Protein AF-A0A4Q5QWK1-F1 (afdb_monomer_lite)

Sequence (169 aa):
MMRASALYISIIVSILIVLICGSLLMVGYTYKMFERKHNRLTILRENVLSGTSIVLQKEFETDTAMRISLLDNAKDSALLEKKSWGIYEIGAVKCWINSDTASNVFMIGSALEDSLKVLYLTDEDRPMSITGESLIKGTAYLPKSGIKAGYVESYGYKDKTLVYMADLL

pLDDT: mean 82.22, std 12.66, range [47.28, 97.5]

Structure (mmCIF, N/CA/C/O backbone):
data_AF-A0A4Q5QWK1-F1
#
_entry.id   AF-A0A4Q5QWK1-F1
#
loop_
_atom_site.group_PDB
_atom_site.id
_atom_site.type_symbol
_atom_site.label_atom_id
_atom_site.label_alt_id
_atom_site.label_comp_id
_atom_site.label_asym_id
_atom_site.label_entity_id
_atom_site.label_seq_id
_atom_site.pdbx_PDB_ins_code
_atom_site.Cartn_x
_atom_site.Cartn_y
_atom_site.Cartn_z
_atom_site.occupancy
_atom_site.B_iso_or_equiv
_atom_site.auth_seq_id
_atom_site.auth_comp_id
_atom_site.auth_asym_id
_atom_site.auth_atom_id
_atom_site.pdbx_PDB_model_num
ATOM 1 N N . MET A 1 1 ? 51.025 1.344 -59.444 1.00 47.28 1 MET A N 1
ATOM 2 C CA . MET A 1 1 ? 50.571 0.103 -58.774 1.00 47.28 1 MET A CA 1
ATOM 3 C C . MET A 1 1 ? 50.193 0.436 -57.334 1.00 47.28 1 MET A C 1
ATOM 5 O O . MET A 1 1 ? 51.010 0.280 -56.434 1.00 47.28 1 MET A O 1
ATOM 9 N N . MET A 1 2 ? 48.990 0.974 -57.110 1.00 52.25 2 MET A N 1
ATOM 10 C CA . MET A 1 2 ? 48.469 1.118 -55.748 1.00 52.25 2 MET A CA 1
ATOM 11 C C . MET A 1 2 ? 48.014 -0.261 -55.278 1.00 52.25 2 MET A C 1
ATOM 13 O O . MET A 1 2 ? 47.260 -0.945 -55.966 1.00 52.25 2 MET A O 1
ATOM 17 N N . ARG A 1 3 ? 48.590 -0.706 -54.164 1.00 51.34 3 ARG A N 1
ATOM 18 C CA . ARG A 1 3 ? 48.454 -2.064 -53.643 1.00 51.34 3 ARG A CA 1
ATOM 19 C C . ARG A 1 3 ? 46.989 -2.322 -53.280 1.00 51.34 3 ARG A C 1
ATOM 21 O O . ARG A 1 3 ? 46.416 -1.594 -52.472 1.00 51.34 3 ARG A O 1
ATOM 28 N N . ALA A 1 4 ? 46.415 -3.391 -53.835 1.00 64.31 4 ALA A N 1
ATOM 29 C CA . ALA A 1 4 ? 45.056 -3.880 -53.565 1.00 64.31 4 ALA A CA 1
ATOM 30 C C . ALA A 1 4 ? 44.758 -4.138 -52.067 1.00 64.31 4 ALA A C 1
ATOM 32 O O . ALA A 1 4 ? 43.614 -4.367 -51.689 1.00 64.31 4 ALA A O 1
ATOM 33 N N . SER A 1 5 ? 45.768 -4.046 -51.197 1.00 66.69 5 SER A N 1
ATOM 34 C CA . SER A 1 5 ? 45.673 -4.141 -49.740 1.00 66.69 5 SER A CA 1
ATOM 35 C C . SER A 1 5 ? 44.887 -3.001 -49.075 1.00 66.69 5 SER A C 1
ATOM 37 O O . SER A 1 5 ? 44.315 -3.215 -48.010 1.00 66.69 5 SER A O 1
ATOM 39 N N . ALA A 1 6 ? 44.820 -1.806 -49.676 1.00 81.31 6 ALA A N 1
ATOM 40 C CA . ALA A 1 6 ? 44.095 -0.670 -49.088 1.00 81.31 6 ALA A CA 1
ATOM 41 C C . ALA A 1 6 ? 42.569 -0.892 -49.035 1.00 81.31 6 ALA A C 1
ATOM 43 O O . ALA A 1 6 ? 41.915 -0.460 -48.086 1.00 81.31 6 ALA A O 1
ATOM 44 N N . LEU A 1 7 ? 42.014 -1.619 -50.014 1.00 83.19 7 LEU A N 1
ATOM 45 C CA . LEU A 1 7 ? 40.586 -1.942 -50.072 1.00 83.19 7 LEU A CA 1
ATOM 46 C C . LEU A 1 7 ? 40.171 -2.850 -48.905 1.00 83.19 7 LEU A C 1
ATOM 48 O O . LEU A 1 7 ? 39.191 -2.568 -48.220 1.00 83.19 7 LEU A O 1
ATOM 52 N N . TYR A 1 8 ? 40.951 -3.900 -48.634 1.00 86.75 8 TYR A N 1
ATOM 53 C CA . TYR A 1 8 ? 40.671 -4.840 -47.545 1.00 86.75 8 TYR A CA 1
ATOM 54 C C . TYR A 1 8 ? 40.696 -4.161 -46.170 1.00 86.75 8 TYR A C 1
ATOM 56 O O . TYR A 1 8 ? 39.799 -4.384 -45.360 1.00 86.75 8 TYR A O 1
ATOM 64 N N . ILE A 1 9 ? 41.677 -3.286 -45.921 1.00 88.50 9 ILE A N 1
ATOM 65 C CA . ILE A 1 9 ? 41.773 -2.540 -44.656 1.00 88.50 9 ILE A CA 1
ATOM 66 C C . ILE A 1 9 ? 40.571 -1.601 -44.491 1.00 88.50 9 ILE A C 1
ATOM 68 O O . ILE A 1 9 ? 39.976 -1.556 -43.417 1.00 88.50 9 ILE A O 1
ATOM 72 N N . SER A 1 10 ? 40.166 -0.895 -45.552 1.00 90.75 10 SER A N 1
ATOM 73 C CA . SER A 1 10 ? 39.003 -0.001 -45.508 1.00 90.75 10 SER A CA 1
ATOM 74 C C . SER A 1 10 ? 37.701 -0.751 -45.211 1.00 90.75 10 SER A C 1
ATOM 76 O O . SER A 1 10 ? 36.908 -0.280 -44.397 1.00 90.75 10 SER A O 1
ATOM 78 N N . ILE A 1 11 ? 37.511 -1.941 -45.789 1.00 91.56 11 ILE 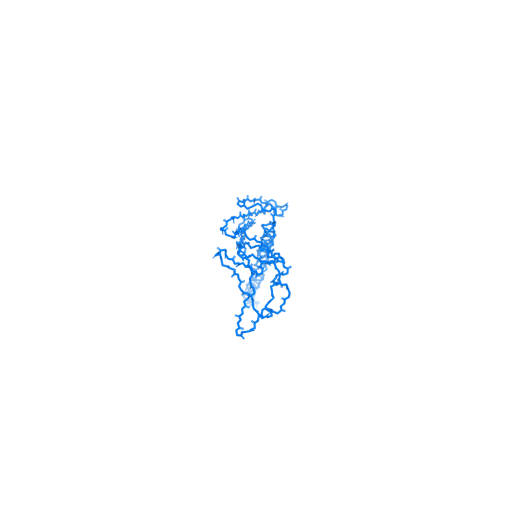A N 1
ATOM 79 C CA . ILE A 1 11 ? 36.341 -2.786 -45.513 1.00 91.56 11 ILE A CA 1
ATOM 80 C C . ILE A 1 11 ? 36.320 -3.210 -44.041 1.00 91.56 11 ILE A C 1
ATOM 82 O O . ILE A 1 11 ? 35.302 -3.031 -43.374 1.00 91.56 11 ILE A O 1
ATOM 86 N N . ILE A 1 12 ? 37.440 -3.698 -43.500 1.00 93.94 12 ILE A N 1
ATOM 87 C CA . ILE A 1 12 ? 37.530 -4.112 -42.090 1.00 93.94 12 ILE A CA 1
ATOM 88 C C . ILE A 1 12 ? 37.226 -2.937 -41.154 1.00 93.94 12 ILE A C 1
ATOM 90 O O . ILE A 1 12 ? 36.423 -3.074 -40.231 1.00 93.94 12 ILE A O 1
ATOM 94 N N . VAL A 1 13 ? 37.815 -1.767 -41.416 1.00 93.56 13 VAL A N 1
ATOM 95 C CA . VAL A 1 13 ? 37.566 -0.558 -40.620 1.00 93.56 13 VAL A CA 1
ATOM 96 C C . VAL A 1 13 ? 36.099 -0.133 -40.717 1.00 93.56 13 VAL A C 1
ATOM 98 O O . VAL A 1 13 ? 35.501 0.199 -39.698 1.00 93.56 13 VAL A O 1
ATOM 101 N N . SER A 1 14 ? 35.477 -0.204 -41.898 1.00 94.88 14 SER A N 1
ATOM 102 C CA . SER A 1 14 ? 34.059 0.141 -42.063 1.00 94.88 14 SER A CA 1
ATOM 103 C C . SER A 1 14 ? 33.128 -0.777 -41.261 1.00 94.88 14 SER A C 1
ATOM 105 O O . SER A 1 14 ? 32.204 -0.292 -40.612 1.00 94.88 14 SER A O 1
ATOM 107 N N . ILE A 1 15 ? 33.412 -2.083 -41.218 1.00 96.06 15 ILE A N 1
ATOM 108 C CA . ILE A 1 15 ? 32.649 -3.055 -40.421 1.00 96.06 15 ILE A CA 1
ATOM 109 C C . ILE A 1 15 ? 32.796 -2.747 -38.930 1.00 96.06 15 ILE A C 1
ATOM 111 O O . ILE A 1 15 ? 31.814 -2.769 -38.190 1.00 96.06 15 ILE A O 1
ATOM 115 N N . LEU A 1 16 ? 34.009 -2.409 -38.491 1.00 97.12 16 LEU A N 1
ATOM 116 C CA . LEU A 1 16 ? 34.290 -2.049 -37.105 1.00 97.12 16 LEU A CA 1
ATOM 117 C C . LEU A 1 16 ? 33.510 -0.787 -36.698 1.00 97.12 16 LEU A C 1
ATOM 119 O O . LEU A 1 16 ? 32.854 -0.778 -35.657 1.00 97.12 16 LEU A O 1
ATOM 123 N N . ILE A 1 17 ? 33.494 0.241 -37.553 1.00 96.44 17 ILE A N 1
ATOM 124 C CA . ILE A 1 17 ? 32.703 1.462 -37.337 1.00 96.44 17 ILE A CA 1
ATOM 125 C C . ILE A 1 17 ? 31.209 1.128 -37.241 1.00 96.44 17 ILE A C 1
ATOM 127 O O . ILE A 1 17 ? 30.549 1.587 -36.312 1.00 96.44 17 ILE A O 1
ATOM 131 N N . VAL A 1 18 ? 30.672 0.296 -38.140 1.00 97.50 18 VAL A N 1
ATOM 132 C CA . VAL A 1 18 ? 29.257 -0.118 -38.101 1.00 97.50 18 VAL A CA 1
ATOM 133 C C . VAL A 1 18 ? 28.925 -0.862 -36.808 1.00 97.50 18 VAL A C 1
ATOM 135 O O . VAL A 1 18 ? 27.882 -0.597 -36.215 1.00 97.50 18 VAL A O 1
ATOM 138 N N . LEU A 1 19 ? 29.805 -1.744 -36.330 1.00 97.25 19 LEU A N 1
ATOM 139 C CA . LEU A 1 19 ? 29.607 -2.459 -35.066 1.00 97.25 19 LEU A CA 1
ATOM 140 C C . LEU A 1 19 ? 29.588 -1.509 -33.864 1.00 97.25 19 LEU A C 1
ATOM 142 O O . LEU A 1 19 ? 28.725 -1.638 -32.995 1.00 97.25 19 LEU A O 1
ATOM 146 N N . ILE A 1 20 ? 30.499 -0.533 -33.822 1.00 97.25 20 ILE A N 1
ATOM 147 C CA . ILE A 1 20 ? 30.545 0.466 -32.745 1.00 97.25 20 ILE A CA 1
ATOM 148 C C . ILE A 1 20 ? 29.318 1.383 -32.801 1.00 97.25 20 ILE A C 1
ATOM 150 O O . ILE A 1 20 ? 28.666 1.612 -31.785 1.00 97.25 20 ILE A O 1
ATOM 154 N N . CYS A 1 21 ? 28.961 1.896 -33.977 1.00 97.12 21 CYS A N 1
ATOM 155 C CA . CYS A 1 21 ? 27.780 2.742 -34.127 1.00 97.12 21 CYS A CA 1
ATOM 156 C C . CYS A 1 21 ? 26.492 1.970 -33.809 1.00 97.12 21 CYS A C 1
ATOM 158 O O . CYS A 1 21 ? 25.609 2.500 -33.137 1.00 97.12 21 CYS A O 1
ATOM 160 N N . GLY A 1 22 ? 26.393 0.712 -34.242 1.00 97.50 22 GLY A N 1
ATOM 161 C CA . GLY A 1 22 ? 25.259 -0.162 -33.957 1.00 97.50 22 GLY A CA 1
ATOM 162 C C . GLY A 1 22 ? 25.094 -0.433 -32.463 1.00 97.50 22 GLY A C 1
ATOM 163 O O . GLY A 1 22 ? 23.981 -0.331 -31.947 1.00 97.50 22 GLY A O 1
ATOM 164 N N . SER A 1 23 ? 26.189 -0.701 -31.743 1.00 96.94 23 SER A N 1
ATOM 165 C CA . SER A 1 23 ? 26.137 -0.922 -30.293 1.00 96.94 23 SER A CA 1
ATOM 166 C C . SER A 1 23 ? 25.716 0.341 -29.536 1.00 96.94 23 SER A C 1
ATOM 168 O O . SER A 1 23 ? 24.844 0.268 -28.671 1.00 96.94 23 SER A O 1
ATOM 170 N N . LEU A 1 24 ? 26.234 1.513 -29.918 1.00 97.00 24 LEU A N 1
ATOM 171 C CA . LEU A 1 24 ? 25.833 2.807 -29.352 1.00 97.00 24 LEU A CA 1
ATOM 172 C C . LEU A 1 24 ? 24.339 3.093 -29.556 1.00 97.00 24 LEU A C 1
ATOM 174 O O . LEU A 1 24 ? 23.643 3.481 -28.614 1.00 97.00 24 LEU A O 1
ATOM 178 N N . LEU A 1 25 ? 23.825 2.866 -30.769 1.00 97.38 25 LEU A N 1
ATOM 179 C CA . LEU A 1 25 ? 22.399 3.029 -31.066 1.00 97.38 25 LEU A CA 1
ATOM 180 C C . LEU A 1 25 ? 21.538 2.060 -30.251 1.00 97.38 25 LEU A C 1
ATOM 182 O O . LEU A 1 25 ? 20.505 2.464 -29.711 1.00 97.38 25 LEU A O 1
ATOM 186 N N . MET A 1 26 ? 21.974 0.804 -30.125 1.00 97.06 26 MET A N 1
ATOM 187 C CA . MET A 1 26 ? 21.266 -0.211 -29.349 1.00 97.06 26 MET A CA 1
ATOM 188 C C . MET A 1 26 ? 21.173 0.182 -27.872 1.00 97.06 26 MET A C 1
ATOM 190 O O . MET A 1 26 ? 20.075 0.150 -27.318 1.00 97.06 26 MET A O 1
ATOM 194 N N . VAL A 1 27 ? 22.273 0.638 -27.263 1.00 97.38 27 VAL A N 1
ATOM 195 C CA . VAL A 1 27 ? 22.291 1.117 -25.869 1.00 97.38 27 VAL A CA 1
ATOM 196 C C . VAL A 1 27 ? 21.330 2.291 -25.677 1.00 97.38 27 VAL A C 1
ATOM 198 O O . VAL A 1 27 ? 20.528 2.294 -24.739 1.00 97.38 27 VAL A O 1
ATOM 201 N N . GLY A 1 28 ? 21.348 3.270 -26.587 1.00 96.00 28 GLY A N 1
ATOM 202 C CA . GLY A 1 28 ? 20.438 4.415 -26.527 1.00 96.00 28 GLY A CA 1
ATOM 203 C C . GLY A 1 28 ? 18.964 4.010 -26.631 1.00 96.00 28 GLY A C 1
ATOM 204 O O . GLY A 1 28 ? 18.113 4.544 -25.914 1.00 96.00 28 GLY A O 1
ATOM 205 N N . TYR A 1 29 ? 18.649 3.037 -27.487 1.00 96.50 29 TYR A N 1
ATOM 206 C CA . TYR A 1 29 ? 17.297 2.500 -27.622 1.00 96.50 29 TYR A CA 1
ATOM 207 C C . TYR A 1 29 ? 16.846 1.749 -26.364 1.00 96.50 29 TYR A C 1
ATOM 209 O O . TYR A 1 29 ? 15.753 2.013 -25.851 1.00 96.50 29 TYR A O 1
ATOM 217 N N . THR A 1 30 ? 17.685 0.858 -25.824 1.00 95.62 30 THR A N 1
ATOM 218 C CA . THR A 1 30 ? 17.356 0.094 -24.613 1.00 95.62 30 THR A CA 1
ATOM 219 C C . THR A 1 30 ? 17.193 1.002 -23.404 1.00 95.62 30 THR A C 1
ATOM 221 O O . THR A 1 30 ? 16.260 0.806 -22.630 1.00 95.62 30 THR A O 1
ATOM 224 N N . TYR A 1 31 ? 18.025 2.040 -23.280 1.00 96.12 31 TYR A N 1
ATOM 225 C CA . TYR A 1 31 ? 17.912 3.020 -22.203 1.00 96.12 31 TYR A CA 1
ATOM 226 C C . TYR A 1 31 ? 16.578 3.769 -22.271 1.00 96.12 31 TYR A C 1
ATOM 228 O O . TYR A 1 31 ? 15.836 3.809 -21.296 1.00 96.12 31 TYR A O 1
ATOM 236 N N . LYS A 1 32 ? 16.193 4.274 -23.452 1.00 94.50 32 LYS A N 1
ATOM 237 C CA . LYS A 1 32 ? 14.892 4.943 -23.634 1.00 94.50 32 LYS A CA 1
ATOM 238 C C . LYS A 1 32 ? 13.708 4.021 -23.349 1.00 94.50 32 LYS A C 1
ATOM 240 O O . LYS A 1 32 ? 12.701 4.469 -22.801 1.00 94.50 32 LYS A O 1
ATOM 245 N N . MET A 1 33 ? 13.792 2.751 -23.744 1.00 92.69 33 MET A N 1
ATOM 246 C CA . MET A 1 33 ? 12.747 1.775 -23.437 1.00 92.69 33 MET A CA 1
ATOM 247 C C . MET A 1 33 ? 12.645 1.542 -21.924 1.00 92.69 33 MET A C 1
ATOM 249 O O . MET A 1 33 ? 11.537 1.547 -21.381 1.00 92.69 33 MET A O 1
ATOM 253 N N . PHE A 1 34 ? 13.788 1.372 -21.257 1.00 93.44 34 PHE A N 1
ATOM 254 C CA . PHE A 1 34 ? 13.866 1.177 -19.815 1.00 93.44 34 PHE A CA 1
ATOM 255 C C . PHE A 1 34 ? 13.284 2.372 -19.058 1.00 93.44 34 PHE A C 1
ATOM 257 O O . PHE A 1 34 ? 12.380 2.178 -18.253 1.00 93.44 34 PHE A O 1
ATOM 264 N N . GLU A 1 35 ? 13.689 3.594 -19.402 1.00 93.94 35 GLU A N 1
ATOM 265 C CA . GLU A 1 35 ? 13.172 4.834 -18.810 1.00 93.94 35 GLU A CA 1
ATOM 266 C C . GLU A 1 35 ? 11.652 4.953 -18.947 1.00 93.94 35 GLU A C 1
ATOM 268 O O . GLU A 1 35 ? 10.944 5.223 -17.979 1.00 93.94 35 GLU A O 1
ATOM 273 N N . ARG A 1 36 ? 11.104 4.665 -20.134 1.00 89.75 36 ARG A N 1
ATOM 274 C CA . ARG A 1 36 ? 9.647 4.676 -20.344 1.00 89.75 36 ARG A CA 1
ATOM 275 C C . ARG A 1 36 ? 8.928 3.664 -19.460 1.00 89.75 36 ARG A C 1
ATOM 277 O O . ARG A 1 36 ? 7.828 3.948 -18.993 1.00 89.75 36 ARG A O 1
ATOM 284 N N . LYS A 1 37 ? 9.501 2.474 -19.275 1.00 90.00 37 LYS A N 1
ATOM 285 C CA . LYS A 1 37 ? 8.923 1.438 -18.411 1.00 90.00 37 LYS A CA 1
ATOM 286 C C . LYS A 1 37 ? 9.039 1.823 -16.938 1.00 90.00 37 LYS A C 1
ATOM 288 O O . LYS A 1 37 ? 8.072 1.659 -16.201 1.00 90.00 37 LYS A O 1
ATOM 293 N N . HIS A 1 38 ? 10.187 2.358 -16.533 1.00 91.81 38 HIS A N 1
ATOM 294 C CA . HIS A 1 38 ? 10.435 2.823 -15.175 1.00 91.81 38 HIS A CA 1
ATOM 295 C C . HIS A 1 38 ? 9.454 3.932 -14.792 1.00 91.81 38 HIS A C 1
ATOM 297 O O . HIS A 1 38 ? 8.757 3.800 -13.793 1.00 91.81 38 HIS A O 1
ATOM 303 N N . ASN A 1 39 ? 9.298 4.947 -15.645 1.00 90.75 39 ASN A N 1
ATOM 304 C CA . ASN A 1 39 ? 8.367 6.045 -15.408 1.00 90.75 39 ASN A CA 1
ATOM 305 C C . ASN A 1 39 ? 6.912 5.556 -15.264 1.00 90.75 39 ASN A C 1
ATOM 307 O O . ASN A 1 39 ? 6.217 5.940 -14.329 1.00 90.75 39 ASN A O 1
ATOM 311 N N . ARG A 1 40 ? 6.458 4.629 -16.125 1.00 89.00 40 ARG A N 1
ATOM 312 C CA . ARG A 1 40 ? 5.116 4.028 -15.985 1.00 89.00 40 ARG A CA 1
ATOM 313 C C . ARG A 1 40 ? 4.937 3.279 -14.667 1.00 89.00 40 ARG A C 1
ATOM 315 O O . ARG A 1 40 ? 3.874 3.366 -14.062 1.00 89.00 40 ARG A O 1
ATOM 322 N N . LEU A 1 41 ? 5.957 2.545 -14.224 1.00 90.25 41 LEU A N 1
ATOM 323 C CA . LEU A 1 41 ? 5.907 1.827 -12.952 1.00 90.25 41 LEU A CA 1
ATOM 324 C C . LEU A 1 41 ? 5.855 2.792 -11.761 1.00 90.25 41 LEU A C 1
ATOM 326 O O . LEU A 1 41 ? 5.144 2.518 -10.797 1.00 90.25 41 LEU A O 1
ATOM 330 N N . THR A 1 42 ? 6.580 3.908 -11.829 1.00 91.12 42 THR A N 1
ATOM 331 C CA . THR A 1 42 ? 6.541 4.964 -10.811 1.00 91.12 42 THR A CA 1
ATOM 332 C C . THR A 1 42 ? 5.145 5.569 -10.705 1.00 91.12 42 THR A C 1
ATOM 334 O O . THR A 1 42 ? 4.570 5.539 -9.621 1.00 91.12 42 THR A O 1
ATOM 337 N N . ILE A 1 43 ? 4.542 5.970 -11.828 1.00 89.44 43 ILE A N 1
ATOM 338 C CA . ILE A 1 43 ? 3.166 6.498 -11.863 1.00 89.44 43 ILE A CA 1
ATOM 339 C C . ILE A 1 43 ? 2.165 5.471 -11.312 1.00 89.44 43 ILE A C 1
ATOM 341 O O . ILE A 1 43 ? 1.300 5.802 -10.506 1.00 89.44 43 ILE A O 1
ATOM 345 N N . LEU A 1 44 ? 2.291 4.193 -11.692 1.00 90.50 44 LEU A N 1
ATOM 346 C CA . LEU A 1 44 ? 1.437 3.127 -11.157 1.00 90.50 44 LEU A CA 1
ATOM 347 C C . LEU A 1 44 ? 1.551 2.992 -9.636 1.00 90.50 44 LEU A C 1
ATOM 349 O O . LEU A 1 44 ? 0.540 2.792 -8.967 1.00 90.50 44 LEU A O 1
ATOM 353 N N . ARG A 1 45 ? 2.765 3.087 -9.085 1.00 91.38 45 ARG A N 1
ATOM 354 C CA . ARG A 1 45 ? 2.987 3.029 -7.635 1.00 91.38 45 ARG A CA 1
ATOM 355 C C . ARG A 1 45 ? 2.391 4.234 -6.927 1.00 91.38 45 ARG A C 1
ATOM 357 O O . ARG A 1 45 ? 1.740 4.047 -5.907 1.00 91.38 45 ARG A O 1
ATOM 364 N N . GLU A 1 46 ? 2.569 5.431 -7.472 1.00 90.44 46 GLU A N 1
ATOM 365 C CA . GLU A 1 46 ? 1.952 6.651 -6.947 1.00 90.44 46 GLU A CA 1
ATOM 366 C C . GLU A 1 46 ? 0.425 6.535 -6.950 1.00 90.44 46 GLU A C 1
ATOM 368 O O . GLU A 1 46 ? -0.201 6.761 -5.920 1.00 90.44 46 GLU A O 1
ATOM 373 N N . ASN A 1 47 ? -0.170 6.039 -8.038 1.00 90.19 47 ASN A N 1
ATOM 374 C CA . ASN A 1 47 ? -1.611 5.792 -8.120 1.00 90.19 47 ASN A CA 1
ATOM 375 C C . ASN A 1 47 ? -2.093 4.774 -7.083 1.00 90.19 47 ASN A C 1
ATOM 377 O O . ASN A 1 47 ? -3.140 4.963 -6.468 1.00 90.19 47 ASN A O 1
ATOM 381 N N . VAL A 1 48 ? -1.347 3.686 -6.874 1.00 92.19 48 VAL A N 1
ATOM 382 C CA . VAL A 1 48 ? -1.673 2.710 -5.826 1.00 92.19 48 VAL A CA 1
ATOM 383 C C . VAL A 1 48 ? -1.590 3.356 -4.445 1.00 92.19 48 VAL A C 1
ATOM 385 O O . VAL A 1 48 ? -2.488 3.140 -3.640 1.00 92.19 48 VAL A O 1
ATOM 388 N 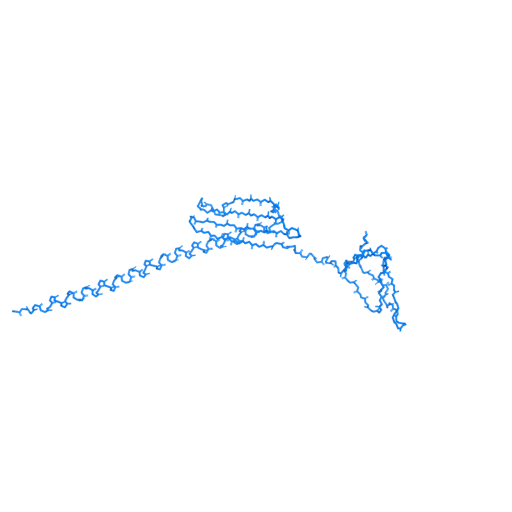N . LEU A 1 49 ? -0.574 4.178 -4.172 1.00 92.38 49 LEU A N 1
ATOM 389 C CA . LEU A 1 49 ? -0.445 4.895 -2.901 1.00 92.38 49 LEU A CA 1
ATOM 390 C C . LEU A 1 49 ? -1.601 5.880 -2.688 1.00 92.38 49 LEU A C 1
ATOM 392 O O . LEU A 1 49 ? -2.243 5.847 -1.641 1.00 92.38 49 LEU A O 1
ATOM 396 N N . SER A 1 50 ? -1.945 6.691 -3.686 1.00 90.75 50 SER A N 1
ATOM 397 C CA . SER A 1 50 ? -3.103 7.587 -3.622 1.00 90.75 50 SER A CA 1
ATOM 398 C C . SER A 1 50 ? -4.407 6.818 -3.410 1.00 90.75 50 SER A C 1
ATOM 400 O O . SER A 1 50 ? -5.204 7.189 -2.552 1.00 90.75 50 SER A O 1
ATOM 402 N N . GLY A 1 51 ? -4.600 5.708 -4.127 1.00 91.06 51 GLY A N 1
ATOM 403 C CA . GLY A 1 51 ? -5.747 4.822 -3.942 1.00 91.06 51 GLY A CA 1
ATOM 404 C C . GLY A 1 51 ? -5.799 4.215 -2.541 1.00 91.06 51 GLY A C 1
ATOM 405 O O . GLY A 1 51 ? -6.871 4.149 -1.948 1.00 91.06 51 GLY A O 1
ATOM 406 N N . THR A 1 52 ? -4.650 3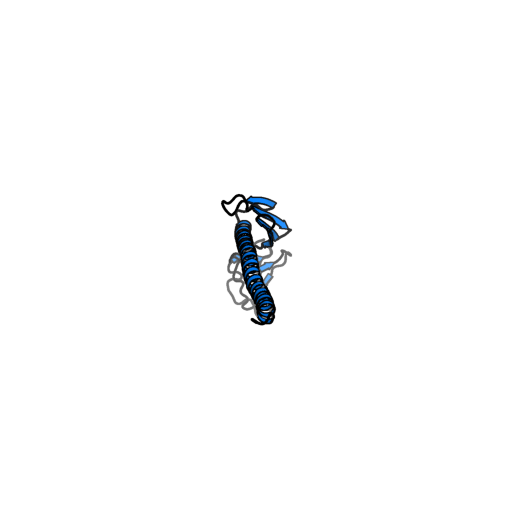.832 -1.972 1.00 91.56 52 THR A N 1
ATOM 407 C CA . THR A 1 52 ? -4.597 3.324 -0.593 1.00 91.56 52 THR A CA 1
ATOM 408 C C . THR A 1 52 ? -5.050 4.396 0.387 1.00 91.56 52 THR A C 1
ATOM 410 O O . THR A 1 52 ? -5.937 4.131 1.188 1.00 91.56 52 THR A O 1
ATOM 413 N N . SER A 1 53 ? -4.559 5.630 0.258 1.00 91.00 53 SER A N 1
ATOM 414 C CA . SER A 1 53 ? -4.973 6.742 1.118 1.00 91.00 53 SER A CA 1
ATOM 415 C C . SER A 1 53 ? -6.476 7.015 1.059 1.00 91.00 53 SER A C 1
ATOM 417 O O . SER A 1 53 ? -7.053 7.348 2.086 1.00 91.00 53 SER A O 1
ATOM 419 N N . ILE A 1 54 ? -7.117 6.846 -0.103 1.00 90.62 54 ILE A N 1
ATOM 420 C CA . ILE A 1 54 ? -8.577 6.981 -0.251 1.00 90.62 54 ILE A CA 1
ATOM 421 C C . ILE A 1 54 ? -9.307 5.849 0.480 1.00 90.62 54 ILE A C 1
ATOM 423 O O . ILE A 1 54 ? -10.245 6.109 1.221 1.00 90.62 54 ILE A O 1
ATOM 427 N N . VAL A 1 55 ? -8.866 4.598 0.320 1.00 91.94 55 VAL A N 1
ATOM 428 C CA . VAL A 1 55 ? -9.489 3.437 0.988 1.00 91.94 55 VAL A CA 1
ATOM 429 C C . VAL A 1 55 ? -9.348 3.500 2.516 1.00 91.94 55 VAL A C 1
ATOM 431 O O . VAL A 1 55 ? -10.210 2.995 3.233 1.00 91.94 55 VAL A O 1
ATOM 434 N N . LEU A 1 56 ? -8.283 4.127 3.028 1.00 90.31 56 LEU A N 1
ATOM 435 C CA . LEU A 1 56 ? -8.090 4.352 4.465 1.00 90.31 56 LEU A CA 1
ATOM 436 C C . LEU A 1 56 ? -8.973 5.473 5.046 1.00 90.31 56 LEU A C 1
ATOM 438 O O . LEU A 1 56 ? -9.038 5.599 6.270 1.00 90.31 56 LEU A O 1
ATOM 442 N N . GLN A 1 57 ? -9.630 6.296 4.221 1.00 88.50 57 GLN A N 1
ATOM 443 C CA . GLN A 1 57 ? -10.520 7.346 4.722 1.00 88.50 57 GLN A CA 1
ATOM 444 C C . GLN A 1 57 ? -11.753 6.744 5.402 1.00 88.50 57 GLN A C 1
ATOM 446 O O . GLN A 1 57 ? -12.271 5.699 5.000 1.00 88.50 57 GLN A O 1
ATOM 451 N N . LYS A 1 58 ? -12.240 7.425 6.444 1.00 80.62 58 LYS A N 1
ATOM 452 C CA . LYS A 1 58 ? -13.398 6.976 7.231 1.00 80.62 58 LYS A CA 1
ATOM 453 C C . LYS A 1 58 ? -14.687 7.009 6.407 1.00 80.62 58 LYS A C 1
ATOM 455 O O . LYS A 1 58 ? -15.607 6.245 6.672 1.00 80.62 58 LYS A O 1
ATOM 460 N N . GLU A 1 59 ? -14.728 7.880 5.408 1.00 84.31 59 GLU A N 1
ATOM 461 C CA . GLU A 1 59 ? -15.839 8.087 4.487 1.00 84.31 59 GLU A CA 1
ATOM 462 C C . GLU A 1 59 ? -15.956 6.975 3.432 1.00 84.31 59 GLU A C 1
ATOM 464 O O . GLU A 1 59 ? -16.985 6.883 2.768 1.00 84.31 59 GLU A O 1
ATOM 469 N N . PHE A 1 60 ? -14.931 6.128 3.259 1.00 85.31 60 PHE A N 1
ATOM 470 C CA . PHE A 1 60 ? -14.986 5.028 2.299 1.00 85.31 60 PHE A CA 1
ATOM 471 C C . PHE A 1 60 ? -15.803 3.858 2.863 1.00 85.31 60 PHE A C 1
ATOM 473 O O . PHE A 1 60 ? -15.409 3.212 3.843 1.00 85.31 60 PHE A O 1
ATOM 480 N N . GLU A 1 61 ? -16.937 3.580 2.219 1.00 85.94 61 GLU A N 1
ATOM 481 C CA . GLU A 1 61 ? -17.886 2.551 2.643 1.00 85.94 61 GLU A CA 1
ATOM 482 C C . GLU A 1 61 ? -17.272 1.143 2.615 1.00 85.94 61 GLU A C 1
ATOM 484 O O . GLU A 1 61 ? -16.644 0.714 1.642 1.00 85.94 61 GLU A O 1
ATOM 489 N N . THR A 1 62 ? -17.476 0.398 3.699 1.00 84.88 62 THR A N 1
ATOM 490 C CA . THR A 1 62 ? -17.065 -1.005 3.804 1.00 84.88 62 THR A CA 1
ATOM 491 C C . THR A 1 62 ? -17.982 -1.893 2.954 1.00 84.88 62 THR A C 1
ATOM 493 O O . THR A 1 62 ? -19.166 -1.614 2.802 1.00 84.88 62 THR A O 1
ATOM 496 N N . ASP A 1 63 ? -17.417 -2.957 2.383 1.00 85.56 63 ASP A N 1
ATOM 497 C CA . ASP A 1 63 ? -18.044 -3.876 1.420 1.00 85.56 63 ASP A CA 1
ATOM 498 C C . ASP A 1 63 ? -18.441 -3.237 0.080 1.00 85.56 63 ASP A C 1
ATOM 500 O O . ASP A 1 63 ? -19.339 -3.713 -0.619 1.00 85.56 63 ASP A O 1
ATOM 504 N N . THR A 1 64 ? -17.714 -2.192 -0.323 1.00 87.00 64 THR A N 1
ATOM 505 C CA . THR A 1 64 ? -17.896 -1.538 -1.619 1.00 87.00 64 THR A CA 1
ATOM 506 C C . THR A 1 64 ? -16.660 -1.642 -2.505 1.00 87.00 64 THR A C 1
ATOM 508 O O . THR A 1 64 ? -15.517 -1.755 -2.046 1.00 87.00 64 THR A O 1
ATOM 511 N N . ALA A 1 65 ? -16.920 -1.615 -3.812 1.00 87.94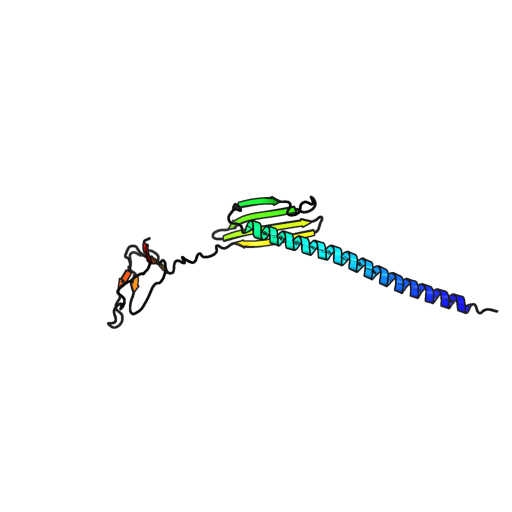 65 ALA A N 1
ATOM 512 C CA . ALA A 1 65 ? -15.915 -1.540 -4.857 1.00 87.94 65 ALA A CA 1
ATOM 513 C C . ALA A 1 65 ? -16.197 -0.307 -5.717 1.00 87.94 65 ALA A C 1
ATOM 515 O O . ALA A 1 65 ? -17.270 -0.178 -6.311 1.00 87.94 65 ALA A O 1
ATOM 516 N N . MET A 1 66 ? -15.228 0.596 -5.801 1.00 87.12 66 MET A N 1
ATOM 517 C CA . MET A 1 66 ? -15.315 1.823 -6.575 1.00 87.12 66 MET A CA 1
ATOM 518 C C . MET A 1 66 ? -14.237 1.825 -7.651 1.00 87.12 66 MET A C 1
ATOM 520 O O . MET A 1 66 ? -13.054 1.619 -7.382 1.00 87.12 66 MET A O 1
ATOM 524 N N . ARG A 1 67 ? -14.640 2.098 -8.892 1.00 86.12 67 ARG A N 1
ATOM 525 C CA . ARG A 1 67 ? -13.702 2.322 -9.990 1.00 86.12 67 ARG A CA 1
ATOM 526 C C . ARG A 1 67 ? -13.558 3.816 -10.232 1.00 86.12 67 ARG A C 1
ATOM 528 O O . ARG A 1 67 ? -14.545 4.483 -10.528 1.00 86.12 67 ARG A O 1
ATOM 535 N N . ILE A 1 68 ? -12.332 4.317 -10.151 1.00 84.56 68 ILE A N 1
ATOM 536 C CA . ILE A 1 68 ? -12.017 5.731 -10.362 1.00 84.56 68 ILE A CA 1
ATOM 537 C C . ILE A 1 68 ? -10.872 5.903 -11.357 1.00 84.56 68 ILE A C 1
ATOM 539 O O . ILE A 1 68 ? -10.000 5.043 -11.489 1.00 84.56 68 ILE A O 1
ATOM 543 N N . SER A 1 69 ? -10.871 7.035 -12.053 1.00 80.62 69 SER A N 1
ATOM 544 C CA . SER A 1 69 ? -9.715 7.509 -12.812 1.00 80.62 69 SER A CA 1
ATOM 545 C C . SER A 1 69 ? -8.976 8.511 -11.932 1.00 80.62 69 SER A C 1
ATOM 547 O O . SER A 1 69 ? -9.494 9.593 -11.680 1.00 80.62 69 SER A O 1
ATOM 549 N N . LEU A 1 70 ? -7.807 8.132 -11.406 1.00 69.56 70 LEU A N 1
ATOM 550 C CA . LEU A 1 70 ? -7.010 8.997 -10.520 1.00 69.56 70 LEU A CA 1
ATOM 551 C C . LEU A 1 70 ? -6.335 10.151 -11.278 1.00 69.56 70 LEU A C 1
ATOM 553 O O . LEU A 1 70 ? -6.076 11.200 -10.697 1.00 69.56 70 LEU A O 1
ATOM 557 N N . LEU A 1 71 ? -6.079 9.965 -12.575 1.00 64.81 71 LEU A N 1
ATOM 558 C CA . LEU A 1 71 ? -5.593 11.001 -13.481 1.00 64.81 71 LEU A CA 1
ATOM 559 C C . LEU A 1 71 ? -6.622 11.254 -14.581 1.00 64.81 71 LEU A C 1
ATOM 561 O O . LEU A 1 71 ? -7.271 10.327 -15.067 1.00 64.81 71 LEU A O 1
ATOM 565 N N . ASP A 1 72 ? -6.722 12.510 -15.008 1.00 59.75 72 ASP A N 1
ATOM 566 C CA . ASP A 1 72 ? -7.656 13.027 -16.023 1.00 59.75 72 ASP A CA 1
ATOM 567 C C . ASP A 1 72 ? -7.299 12.590 -17.464 1.00 59.75 72 ASP A C 1
ATOM 569 O O . ASP A 1 72 ? -7.556 13.262 -18.460 1.00 59.75 72 ASP A O 1
ATOM 573 N N . ASN A 1 73 ? -6.628 11.447 -17.585 1.00 57.97 73 ASN A N 1
ATOM 574 C CA . ASN A 1 73 ? -6.183 10.866 -18.834 1.00 57.97 73 ASN A CA 1
ATOM 575 C C . ASN A 1 73 ? -6.798 9.469 -18.890 1.00 57.97 73 ASN A C 1
ATOM 577 O O . ASN A 1 73 ? -6.356 8.570 -18.181 1.00 57.97 73 ASN A O 1
ATOM 581 N N . ALA A 1 74 ? -7.835 9.295 -19.712 1.00 57.00 74 ALA A N 1
ATOM 582 C CA . ALA A 1 74 ? -8.745 8.138 -19.774 1.00 57.00 74 ALA A CA 1
ATOM 583 C C . ALA A 1 74 ? -8.104 6.732 -19.945 1.00 57.00 74 ALA A C 1
ATOM 585 O O . ALA A 1 74 ? -8.811 5.741 -20.122 1.00 57.00 74 ALA A O 1
ATOM 586 N N . LYS A 1 75 ? -6.773 6.632 -19.946 1.00 63.25 75 LYS A N 1
ATOM 587 C CA . LYS A 1 75 ? -5.982 5.400 -20.049 1.00 63.25 75 LYS A CA 1
ATOM 588 C C . LYS A 1 75 ? -5.623 4.786 -18.698 1.00 63.25 75 LYS A C 1
ATOM 590 O O . LYS A 1 75 ? -5.225 3.619 -18.671 1.00 63.25 75 LYS A O 1
ATOM 595 N N . ASP A 1 76 ? -5.788 5.542 -17.619 1.00 71.81 76 ASP A N 1
ATOM 596 C CA . ASP A 1 76 ? -5.450 5.109 -16.273 1.00 71.81 76 ASP A CA 1
ATOM 597 C C . ASP A 1 76 ? -6.744 4.774 -15.529 1.00 71.81 76 ASP A C 1
ATOM 599 O O . ASP A 1 76 ? -7.756 5.466 -15.626 1.00 71.81 76 ASP A O 1
ATOM 603 N N . SER A 1 77 ? -6.764 3.656 -14.818 1.00 81.44 77 SER A N 1
ATOM 604 C CA . SER A 1 77 ? -7.917 3.274 -14.005 1.00 81.44 77 SER A CA 1
ATOM 605 C C . SER A 1 77 ? -7.442 2.606 -12.728 1.00 81.44 77 SER A C 1
ATOM 607 O O . SER A 1 77 ? -6.475 1.840 -12.733 1.00 81.44 77 SER A O 1
ATOM 609 N N . ALA A 1 78 ? -8.150 2.898 -11.645 1.00 88.44 78 ALA A N 1
ATOM 610 C CA . ALA A 1 78 ? -7.973 2.286 -10.346 1.00 88.44 78 ALA A CA 1
ATOM 611 C C . ALA A 1 78 ? -9.285 1.642 -9.896 1.00 88.44 78 ALA A C 1
ATOM 613 O O . ALA A 1 78 ? -10.369 2.197 -10.079 1.00 88.44 78 ALA A O 1
ATOM 614 N N . LEU A 1 79 ? -9.168 0.459 -9.314 1.00 91.06 79 LEU A N 1
ATOM 615 C CA . LEU A 1 79 ? -10.220 -0.245 -8.606 1.00 91.06 79 LEU A CA 1
ATOM 616 C C . LEU A 1 79 ? -9.853 -0.222 -7.127 1.00 91.06 79 LEU A C 1
ATOM 618 O O . LEU A 1 79 ? -8.789 -0.716 -6.745 1.00 91.06 79 LEU A O 1
ATOM 622 N N . LEU A 1 80 ? -10.716 0.400 -6.338 1.00 93.06 80 LEU A N 1
ATOM 623 C CA . LEU A 1 80 ? -10.611 0.516 -4.895 1.00 93.06 80 LEU A CA 1
ATOM 624 C C . LEU A 1 80 ? -11.674 -0.379 -4.282 1.00 93.06 80 LEU A C 1
ATOM 626 O O . LEU A 1 80 ? -12.851 -0.237 -4.602 1.00 93.06 80 LEU A O 1
ATOM 630 N N . GLU A 1 81 ? -11.273 -1.288 -3.413 1.00 93.38 81 GLU A N 1
ATOM 631 C CA . GLU A 1 81 ? -12.178 -2.195 -2.725 1.00 93.38 81 GLU A CA 1
ATOM 632 C C . GLU A 1 81 ? -11.882 -2.160 -1.234 1.00 93.38 81 GLU A C 1
ATOM 634 O O . GLU A 1 81 ? -10.722 -2.162 -0.810 1.00 93.38 81 GLU A O 1
ATOM 639 N N . LYS A 1 82 ? -12.944 -2.160 -0.437 1.00 93.69 82 LYS A N 1
ATOM 640 C CA . LYS A 1 82 ? -12.866 -2.297 1.011 1.00 93.69 82 LYS A CA 1
ATOM 641 C C . LYS A 1 82 ? -13.851 -3.366 1.430 1.00 93.69 82 LYS A C 1
ATOM 643 O O . LYS A 1 82 ? -15.014 -3.297 1.055 1.00 93.69 82 LYS A O 1
ATOM 648 N N . LYS A 1 83 ? -13.401 -4.358 2.190 1.00 92.62 83 LYS A N 1
ATOM 649 C CA . LYS A 1 83 ? -14.219 -5.504 2.595 1.00 92.62 83 LYS A CA 1
ATOM 650 C C . LYS A 1 83 ? -14.065 -5.794 4.081 1.00 92.62 83 LYS A C 1
ATOM 652 O O . LYS A 1 83 ? -12.950 -5.754 4.597 1.00 92.62 83 LYS A O 1
ATOM 657 N N . SER A 1 84 ? -15.153 -6.148 4.756 1.00 89.94 84 SER A N 1
ATOM 658 C CA . SER A 1 84 ? -15.098 -6.628 6.136 1.00 89.94 84 SER A CA 1
ATOM 659 C C . SER A 1 84 ? -14.484 -8.035 6.221 1.00 89.94 84 SER A C 1
ATOM 661 O O . SER A 1 84 ? -14.822 -8.940 5.449 1.00 89.94 84 SER A O 1
ATOM 663 N N . TRP A 1 85 ? -13.568 -8.237 7.169 1.00 90.31 85 TRP A N 1
ATOM 664 C CA . TRP A 1 85 ? -12.936 -9.524 7.455 1.00 90.31 85 TRP A CA 1
ATOM 665 C C . TRP A 1 85 ? -12.840 -9.769 8.967 1.00 90.31 85 TRP A C 1
ATOM 667 O O . TRP A 1 85 ? -11.774 -9.736 9.586 1.00 90.31 85 TRP A O 1
ATOM 677 N N . GLY A 1 86 ? -14.000 -10.022 9.576 1.00 86.81 86 GLY A N 1
ATOM 678 C CA . GLY A 1 86 ? -14.113 -10.236 11.016 1.00 86.81 86 GLY A CA 1
ATOM 679 C C . GLY A 1 86 ? -13.975 -8.919 11.778 1.00 86.81 86 GLY A C 1
ATOM 680 O O . GLY A 1 86 ? -14.784 -8.019 11.590 1.00 86.81 86 GLY A O 1
ATOM 681 N N . ILE A 1 87 ? -12.963 -8.817 12.645 1.00 83.31 87 ILE A N 1
ATOM 682 C CA . ILE A 1 87 ? -12.674 -7.587 13.409 1.00 83.31 87 ILE A CA 1
ATOM 683 C C . ILE A 1 87 ? -11.849 -6.562 12.618 1.00 83.31 87 ILE A C 1
ATOM 685 O O . ILE A 1 87 ? -11.697 -5.428 13.063 1.00 83.31 87 ILE A O 1
ATOM 689 N N . TYR A 1 88 ? -11.284 -6.975 11.483 1.00 86.44 88 TYR A N 1
ATOM 690 C CA . TYR A 1 88 ? -10.478 -6.127 10.615 1.00 86.44 88 TYR A CA 1
ATOM 691 C C . TYR A 1 88 ? -11.230 -5.817 9.329 1.00 86.44 88 TYR A C 1
ATOM 693 O O . TYR A 1 88 ? -12.123 -6.555 8.909 1.00 86.44 88 TYR A O 1
ATOM 701 N N . GLU A 1 89 ? -10.807 -4.754 8.661 1.00 91.06 89 GLU A N 1
ATOM 702 C CA . GLU A 1 89 ? -11.203 -4.472 7.287 1.00 91.06 89 GLU A CA 1
ATOM 703 C C . GLU A 1 89 ? -10.009 -4.754 6.370 1.00 91.06 89 GLU A C 1
ATOM 705 O O . GLU A 1 89 ? -8.853 -4.568 6.749 1.00 91.06 89 GLU A O 1
ATOM 710 N N . ILE A 1 90 ? -10.270 -5.234 5.161 1.00 93.12 90 ILE A N 1
ATOM 711 C CA . ILE A 1 90 ? -9.258 -5.444 4.127 1.00 93.12 90 ILE A CA 1
ATOM 712 C C . ILE A 1 90 ? -9.468 -4.387 3.053 1.00 93.12 90 ILE A C 1
ATOM 714 O O . ILE A 1 90 ? -10.555 -4.284 2.486 1.00 93.12 90 ILE A O 1
ATOM 718 N N . GLY A 1 91 ? -8.415 -3.629 2.761 1.00 93.94 91 GLY A N 1
ATOM 719 C CA . GLY A 1 91 ? -8.346 -2.736 1.614 1.00 93.94 91 GLY A CA 1
ATOM 720 C C . GLY A 1 91 ? -7.600 -3.402 0.463 1.00 93.94 91 GLY A C 1
ATOM 721 O O . GLY A 1 91 ? -6.515 -3.956 0.657 1.00 93.94 91 GLY A O 1
ATOM 722 N N . ALA A 1 92 ? -8.156 -3.336 -0.742 1.00 94.56 92 ALA A N 1
ATOM 723 C CA . ALA A 1 92 ? -7.492 -3.754 -1.967 1.00 94.56 92 ALA A CA 1
ATOM 724 C C . ALA A 1 92 ? -7.531 -2.621 -2.993 1.00 94.56 92 ALA A C 1
ATOM 726 O O . ALA A 1 92 ? -8.572 -2.047 -3.293 1.00 94.56 92 ALA A O 1
ATOM 727 N N . VAL A 1 93 ? -6.365 -2.296 -3.540 1.00 94.56 93 VAL A N 1
ATOM 728 C CA . VAL A 1 93 ? -6.193 -1.242 -4.539 1.00 94.56 93 VAL A CA 1
ATOM 729 C C . VAL A 1 93 ? -5.492 -1.840 -5.736 1.00 94.56 93 VAL A C 1
ATOM 731 O O . VAL A 1 93 ? -4.397 -2.387 -5.611 1.00 94.56 93 VAL A O 1
ATOM 734 N N . LYS A 1 94 ? -6.110 -1.736 -6.907 1.00 93.25 94 LYS A N 1
ATOM 735 C CA . LYS A 1 94 ? -5.560 -2.232 -8.166 1.00 93.25 94 LYS A CA 1
ATOM 736 C C . LYS A 1 94 ? -5.580 -1.125 -9.202 1.00 93.25 94 LYS A C 1
ATOM 738 O O . LYS A 1 94 ? -6.645 -0.652 -9.571 1.00 93.25 94 LYS A O 1
ATOM 743 N N . CYS A 1 95 ? -4.414 -0.766 -9.716 1.00 91.94 95 CYS A N 1
ATOM 744 C CA . CYS A 1 95 ? -4.246 0.252 -10.744 1.00 91.94 95 CYS A CA 1
ATOM 745 C C . CYS A 1 95 ? -3.678 -0.377 -12.016 1.00 91.94 95 CYS A C 1
ATOM 747 O O . CYS A 1 95 ? -2.861 -1.303 -11.958 1.00 91.94 95 CYS A O 1
ATOM 749 N N . TRP A 1 96 ? -4.090 0.125 -13.175 1.00 89.88 96 TRP A N 1
ATOM 750 C CA . TRP A 1 96 ? -3.558 -0.322 -14.459 1.00 89.88 96 TRP A CA 1
ATOM 751 C C . TRP A 1 96 ? -3.420 0.824 -15.454 1.00 89.88 96 TRP A C 1
ATOM 753 O O . TRP A 1 96 ? -4.239 1.742 -15.488 1.00 89.88 96 TRP A O 1
ATOM 763 N N . ILE A 1 97 ? -2.364 0.733 -16.264 1.00 87.25 97 ILE A N 1
ATOM 764 C CA . ILE A 1 97 ? -2.042 1.647 -17.360 1.00 87.25 97 ILE A CA 1
ATOM 765 C C . ILE A 1 97 ? -1.660 0.786 -18.565 1.00 87.25 97 ILE A C 1
ATOM 767 O O . ILE A 1 97 ? -0.609 0.138 -18.580 1.00 87.25 97 ILE A O 1
ATOM 771 N N . ASN A 1 98 ? -2.498 0.783 -19.603 1.00 82.31 98 ASN A N 1
ATOM 772 C CA . ASN A 1 98 ? -2.372 -0.120 -20.755 1.00 82.31 98 ASN A CA 1
ATOM 773 C C . ASN A 1 98 ? -2.289 -1.607 -20.326 1.00 82.31 98 ASN A C 1
ATOM 775 O O . ASN A 1 98 ? -3.286 -2.168 -19.884 1.00 82.31 98 ASN A O 1
ATOM 779 N N . SER A 1 99 ? -1.119 -2.243 -20.468 1.00 83.56 99 SER A N 1
ATOM 780 C CA . SER A 1 99 ? -0.847 -3.636 -20.078 1.00 83.56 99 SER A CA 1
ATOM 781 C C . SER A 1 99 ? -0.165 -3.780 -18.716 1.00 83.56 99 SER A C 1
ATOM 783 O O . SER A 1 99 ? -0.034 -4.896 -18.220 1.00 83.56 99 SER A O 1
ATOM 785 N N . ASP A 1 100 ? 0.335 -2.684 -18.143 1.00 87.44 100 ASP A N 1
ATOM 786 C CA . ASP A 1 100 ? 1.072 -2.705 -16.884 1.00 87.44 100 ASP A CA 1
ATOM 787 C C . ASP A 1 100 ? 0.076 -2.564 -15.719 1.00 87.44 100 ASP A C 1
ATOM 789 O O . ASP A 1 100 ? -0.798 -1.693 -15.731 1.00 87.44 100 ASP A O 1
ATOM 793 N N . THR A 1 101 ? 0.198 -3.425 -14.706 1.00 91.06 101 THR A N 1
ATOM 794 C CA . THR A 1 101 ? -0.700 -3.453 -13.542 1.00 91.06 101 THR A CA 1
ATOM 795 C C . THR A 1 101 ? 0.089 -3.418 -12.243 1.00 91.06 101 THR A C 1
ATOM 797 O O . THR A 1 101 ? 1.104 -4.104 -12.121 1.00 91.06 101 THR A O 1
ATOM 800 N N . ALA A 1 102 ? -0.415 -2.693 -11.251 1.00 92.38 102 ALA A N 1
ATOM 801 C CA . ALA A 1 102 ? 0.098 -2.704 -9.888 1.00 92.38 102 ALA A CA 1
ATOM 802 C C . ALA A 1 102 ? -1.063 -2.871 -8.905 1.00 92.38 102 ALA A C 1
ATOM 804 O O . ALA A 1 102 ? -2.149 -2.335 -9.119 1.00 92.38 102 ALA A O 1
ATOM 805 N N . SER A 1 103 ? -0.840 -3.618 -7.830 1.00 93.06 103 SER A N 1
ATOM 806 C CA . SER A 1 103 ? -1.851 -3.836 -6.801 1.00 93.06 103 SER A CA 1
ATOM 807 C C . SER A 1 103 ? -1.237 -3.839 -5.414 1.00 93.06 103 SER A C 1
ATOM 809 O O . SER A 1 103 ? -0.109 -4.299 -5.242 1.00 93.06 103 SER A O 1
ATOM 811 N N . ASN A 1 104 ? -2.003 -3.377 -4.435 1.00 95.12 104 ASN A N 1
ATOM 812 C CA . ASN A 1 104 ? -1.671 -3.458 -3.024 1.00 95.12 104 ASN A CA 1
ATOM 813 C C . ASN A 1 104 ? -2.892 -3.947 -2.241 1.00 95.12 104 ASN A C 1
ATOM 815 O O . ASN A 1 104 ? -4.003 -3.477 -2.477 1.00 95.12 104 ASN A O 1
ATOM 819 N N . VAL A 1 105 ? -2.675 -4.890 -1.330 1.00 93.81 105 VAL A N 1
ATOM 820 C CA . VAL A 1 105 ? -3.708 -5.439 -0.447 1.00 93.81 105 VAL A CA 1
ATOM 821 C C . VAL A 1 105 ? -3.185 -5.342 0.975 1.00 93.81 105 VAL A C 1
ATOM 823 O O . VAL A 1 105 ? -2.062 -5.761 1.251 1.00 93.81 105 VAL A O 1
ATOM 826 N N . PHE A 1 106 ? -3.985 -4.775 1.868 1.00 93.62 106 PHE A N 1
ATOM 827 C CA . PHE A 1 106 ? -3.578 -4.468 3.232 1.00 93.62 106 PHE A CA 1
ATOM 828 C C . PHE A 1 106 ? -4.747 -4.634 4.203 1.00 93.62 106 PHE A C 1
ATOM 830 O O . PHE A 1 106 ? -5.914 -4.548 3.826 1.00 93.62 106 PHE A O 1
ATOM 837 N N . MET A 1 107 ? -4.418 -4.879 5.469 1.00 92.50 107 MET A N 1
ATOM 838 C CA . MET A 1 107 ? -5.389 -4.886 6.562 1.00 92.50 107 MET A CA 1
ATOM 839 C C . MET A 1 107 ? -5.460 -3.494 7.183 1.00 92.50 107 MET A C 1
ATOM 841 O O . MET A 1 107 ? -4.436 -2.834 7.363 1.00 92.50 107 MET A O 1
ATOM 845 N N . ILE A 1 108 ? -6.668 -3.065 7.517 1.00 90.75 108 ILE A N 1
ATOM 846 C CA . ILE A 1 108 ? -6.972 -1.782 8.136 1.00 90.75 108 ILE A CA 1
ATOM 847 C C . ILE A 1 108 ? -7.335 -2.060 9.593 1.00 90.75 108 ILE A C 1
ATOM 849 O O . ILE A 1 108 ? -8.233 -2.850 9.893 1.00 90.75 108 ILE A O 1
ATOM 853 N N . GLY A 1 109 ? -6.594 -1.422 10.495 1.00 83.12 109 GLY A N 1
ATOM 854 C CA . GLY A 1 109 ? -6.904 -1.372 11.918 1.00 83.12 109 GLY A CA 1
ATOM 855 C C . GLY A 1 109 ? -7.434 0.004 12.304 1.00 83.12 109 GLY A C 1
ATOM 856 O O . GLY A 1 109 ? -7.202 0.987 11.602 1.00 83.12 109 GLY A O 1
ATOM 857 N N . SER A 1 110 ? -8.114 0.085 13.445 1.00 74.88 110 SER A N 1
ATOM 858 C CA . SER A 1 110 ? -8.467 1.374 14.038 1.00 74.88 110 SER A CA 1
ATOM 859 C C . SER A 1 110 ? -7.254 1.971 14.741 1.00 74.88 110 SER A C 1
ATOM 861 O O . SER A 1 110 ? -6.550 1.268 15.470 1.00 74.88 110 SER A O 1
ATOM 863 N N . ALA A 1 111 ? -7.043 3.278 14.584 1.00 71.19 111 ALA A N 1
ATOM 864 C CA . ALA A 1 111 ? -6.224 4.010 15.538 1.00 71.19 111 ALA A CA 1
ATOM 865 C C . ALA A 1 111 ? -6.907 3.926 16.912 1.00 71.19 111 ALA A C 1
ATOM 867 O O . ALA A 1 111 ? -8.128 4.071 17.018 1.00 71.19 111 ALA A O 1
ATOM 868 N N . LEU A 1 112 ? -6.126 3.624 17.944 1.00 65.75 112 LEU A N 1
ATOM 869 C CA . LEU A 1 112 ? -6.592 3.678 19.323 1.00 65.75 112 LEU A CA 1
ATOM 870 C C . LEU A 1 112 ? -6.662 5.159 19.703 1.00 65.75 112 LEU A C 1
ATOM 872 O O . LEU A 1 112 ? -5.634 5.832 19.720 1.00 65.75 112 LEU A O 1
ATOM 876 N N . GLU A 1 113 ? -7.862 5.678 19.951 1.00 64.06 113 GLU A N 1
ATOM 877 C CA . GLU A 1 113 ? -8.006 6.991 20.580 1.00 64.06 113 GLU A CA 1
ATOM 878 C C . GLU A 1 113 ? -7.419 6.938 22.003 1.00 64.06 113 GLU A C 1
ATOM 880 O O . GLU A 1 113 ? -7.483 5.903 22.673 1.00 64.06 113 GLU A O 1
ATOM 885 N N . ASP A 1 114 ? -6.857 8.059 22.470 1.00 56.78 114 ASP A N 1
ATOM 886 C CA . ASP A 1 114 ? -6.178 8.206 23.774 1.00 56.78 114 ASP A CA 1
ATOM 887 C C . ASP A 1 114 ? -7.067 7.853 24.988 1.00 56.78 114 ASP A C 1
ATOM 889 O O . ASP A 1 114 ? -6.580 7.718 26.109 1.00 56.78 114 ASP A O 1
ATOM 893 N N . SER A 1 115 ? -8.372 7.636 24.787 1.00 57.94 115 SER A N 1
ATOM 894 C CA . SER A 1 115 ? -9.308 7.123 25.795 1.00 57.94 115 SER A CA 1
ATOM 895 C C . SER A 1 115 ? -9.193 5.604 25.992 1.00 57.94 115 SER A C 1
ATOM 897 O O . SER A 1 115 ? -10.201 4.912 26.183 1.00 57.94 115 SER A O 1
ATOM 899 N N . LEU A 1 116 ? -7.979 5.066 25.879 1.00 54.91 116 LEU A N 1
ATOM 900 C CA . LEU A 1 116 ? -7.700 3.646 26.014 1.00 54.91 116 LEU A CA 1
ATOM 901 C C . LEU A 1 116 ? -8.345 3.115 27.296 1.00 54.91 116 LEU A C 1
ATOM 903 O O . LEU A 1 116 ? -8.131 3.625 28.396 1.00 54.91 116 LEU A O 1
ATOM 907 N N . LYS A 1 117 ? -9.150 2.069 27.125 1.00 61.34 117 LYS A N 1
ATOM 908 C CA . LYS A 1 117 ? -9.701 1.287 28.224 1.00 61.34 117 LYS A CA 1
ATOM 909 C C . LYS A 1 117 ? -8.518 0.600 28.895 1.00 61.34 117 LYS A C 1
ATOM 911 O O . LYS A 1 117 ? -7.964 -0.349 28.349 1.00 61.34 117 LYS A O 1
ATOM 916 N N . VAL A 1 118 ? -8.087 1.120 30.035 1.00 70.88 118 VAL A N 1
ATOM 917 C CA . VAL A 1 118 ? -6.857 0.679 30.711 1.00 70.88 118 VAL A CA 1
ATOM 918 C C . VAL A 1 118 ? -7.054 -0.674 31.387 1.00 70.88 118 VAL A C 1
ATOM 920 O O . VAL A 1 118 ? -6.093 -1.395 31.644 1.00 70.88 118 VAL A O 1
ATOM 923 N N . LEU A 1 119 ? -8.311 -1.047 31.634 1.00 76.56 119 LEU A N 1
ATOM 924 C CA . LEU A 1 119 ? -8.670 -2.313 32.242 1.00 76.56 119 LEU A CA 1
ATOM 925 C C . LEU A 1 119 ? -10.041 -2.778 31.744 1.00 76.56 119 LEU A C 1
ATOM 927 O O . LEU A 1 119 ? -11.007 -2.016 31.774 1.00 76.56 119 LEU A O 1
ATOM 931 N N . TYR A 1 120 ? -10.121 -4.036 31.315 1.00 79.12 120 TYR A N 1
ATOM 932 C CA . TYR A 1 120 ? -11.376 -4.723 31.024 1.00 79.12 120 TYR A CA 1
ATOM 933 C C . TYR A 1 120 ? -11.428 -6.009 31.844 1.00 79.12 120 TYR A C 1
ATOM 935 O O . TYR A 1 120 ? -10.628 -6.921 31.628 1.00 79.12 120 TYR A O 1
ATOM 943 N N . LEU A 1 121 ? -12.353 -6.067 32.799 1.00 81.44 121 LEU A N 1
ATOM 944 C CA . LEU A 1 121 ? -12.670 -7.268 33.561 1.00 81.44 121 LEU A CA 1
ATOM 945 C C . LEU A 1 121 ? -14.061 -7.747 33.170 1.00 81.44 121 LEU A C 1
ATOM 947 O O . LEU A 1 121 ? -15.030 -6.997 33.249 1.00 81.44 121 LEU A O 1
ATOM 951 N N . THR A 1 122 ? -14.139 -9.012 32.769 1.00 80.38 122 THR A N 1
ATOM 952 C CA . THR A 1 122 ? -15.419 -9.682 32.531 1.00 80.38 122 THR A CA 1
ATOM 953 C C . THR A 1 122 ? -16.202 -9.757 33.840 1.00 80.38 122 THR A C 1
ATOM 955 O O . THR A 1 122 ? -15.613 -9.999 34.898 1.00 80.38 122 THR A O 1
ATOM 958 N N . ASP A 1 123 ? -17.517 -9.542 33.769 1.00 81.56 123 ASP A N 1
ATOM 959 C CA . ASP A 1 123 ? -18.380 -9.640 34.941 1.00 81.56 123 ASP A CA 1
ATOM 960 C C . ASP A 1 123 ? -18.562 -11.103 35.355 1.00 81.56 123 ASP A C 1
ATOM 962 O O . ASP A 1 123 ? -19.232 -11.887 34.691 1.00 81.56 123 ASP A O 1
ATOM 966 N N . GLU A 1 124 ? -17.908 -11.459 36.453 1.00 85.75 124 GLU A N 1
ATOM 967 C CA . GLU A 1 124 ? -17.892 -12.799 37.043 1.00 85.75 124 GLU A CA 1
ATOM 968 C C . GLU A 1 124 ? -18.570 -12.789 38.425 1.00 85.75 124 GLU A C 1
ATOM 970 O O . GLU A 1 124 ? -18.205 -13.580 39.300 1.00 85.75 124 GLU A O 1
ATOM 975 N N . ASP A 1 125 ? -19.450 -11.805 38.670 1.00 82.19 125 ASP A N 1
ATOM 976 C CA . ASP A 1 125 ? -20.088 -11.482 39.958 1.00 82.19 125 ASP A CA 1
ATOM 977 C C . ASP A 1 125 ? -19.095 -11.262 41.119 1.00 82.19 125 ASP A C 1
ATOM 979 O O . ASP A 1 125 ? -19.467 -11.143 42.291 1.00 82.19 125 ASP A O 1
ATOM 983 N N . ARG A 1 126 ? -17.800 -11.142 40.816 1.00 82.06 126 ARG A N 1
ATOM 984 C CA . ARG A 1 126 ? -16.715 -11.030 41.793 1.00 82.06 126 ARG A CA 1
ATOM 985 C C . ARG A 1 126 ? -16.104 -9.632 41.760 1.00 82.06 126 ARG A C 1
ATOM 987 O O . ARG A 1 126 ? -15.703 -9.177 40.693 1.00 82.06 126 ARG A O 1
ATOM 994 N N . PRO A 1 127 ? -16.000 -8.943 42.912 1.00 83.19 127 PRO A N 1
ATOM 995 C CA . PRO A 1 127 ? -15.346 -7.643 42.967 1.00 83.19 127 P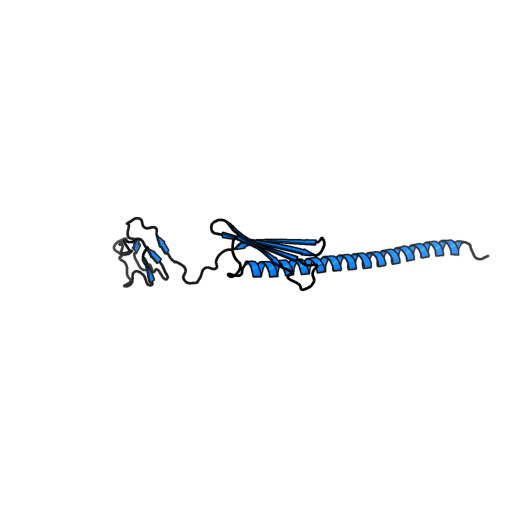RO A CA 1
ATOM 996 C C . PRO A 1 127 ? -13.836 -7.783 42.747 1.00 83.19 127 PRO A C 1
ATOM 998 O O . PRO A 1 127 ? -13.222 -8.755 43.193 1.00 83.19 127 PRO A O 1
ATOM 1001 N N . MET A 1 128 ? -13.221 -6.778 42.125 1.00 82.81 128 MET A N 1
ATOM 1002 C CA . MET A 1 128 ? -11.763 -6.700 42.007 1.00 82.81 128 MET A CA 1
ATOM 1003 C C . MET A 1 128 ? -11.159 -6.139 43.299 1.00 82.81 128 MET A C 1
ATOM 1005 O O . MET A 1 128 ? -11.547 -5.061 43.746 1.00 82.81 128 MET A O 1
ATOM 1009 N N . SER A 1 129 ? -10.192 -6.847 43.885 1.00 84.69 129 SER A N 1
ATOM 1010 C CA . SER A 1 129 ? -9.475 -6.390 45.081 1.00 84.69 129 SER A CA 1
ATOM 1011 C C . SER A 1 129 ? -8.203 -5.624 44.709 1.00 84.69 129 SER A C 1
ATOM 1013 O O . SER A 1 129 ? -7.334 -6.179 44.040 1.00 84.69 129 SER A O 1
ATOM 1015 N N . ILE A 1 130 ? -8.065 -4.380 45.174 1.00 83.44 130 ILE A N 1
ATOM 1016 C CA . ILE A 1 130 ? -6.869 -3.542 44.971 1.00 83.44 130 ILE A CA 1
ATOM 1017 C C . ILE A 1 130 ? -6.157 -3.322 46.312 1.00 83.44 130 ILE A C 1
ATOM 1019 O O . ILE A 1 130 ? -6.806 -3.066 47.327 1.00 83.44 130 ILE A O 1
ATOM 1023 N N . THR A 1 131 ? -4.825 -3.431 46.329 1.00 83.06 131 THR A N 1
ATOM 1024 C CA . THR A 1 131 ? -3.992 -3.288 47.538 1.00 83.06 131 THR A CA 1
ATOM 1025 C C . THR A 1 131 ? -2.777 -2.386 47.301 1.00 83.06 131 THR A C 1
ATOM 1027 O O . THR A 1 131 ? -2.393 -2.111 46.159 1.00 83.06 131 THR A O 1
ATOM 1030 N N . GLY A 1 132 ? -2.175 -1.900 48.392 1.00 80.00 132 GLY A N 1
ATOM 1031 C CA . GLY A 1 132 ? -0.952 -1.098 48.351 1.00 80.00 132 GLY A CA 1
ATOM 1032 C C . GLY A 1 132 ? -1.144 0.279 47.710 1.00 80.00 132 GLY A C 1
ATOM 1033 O O . GLY A 1 132 ? -2.073 1.006 48.058 1.00 80.00 132 GLY A O 1
ATOM 1034 N N . GLU A 1 133 ? -0.240 0.628 46.793 1.00 77.81 133 GLU A N 1
ATOM 1035 C CA . GLU A 1 133 ? -0.178 1.915 46.068 1.00 77.81 133 GLU A CA 1
ATOM 1036 C C . GLU A 1 133 ? -0.626 1.770 44.601 1.00 77.81 133 GLU A C 1
ATOM 1038 O O . GLU A 1 133 ? -0.250 2.550 43.728 1.00 77.81 133 GLU A O 1
ATOM 1043 N N . SER A 1 134 ? -1.412 0.731 44.311 1.00 75.38 134 SER A N 1
ATOM 1044 C CA . SER A 1 134 ? -1.887 0.427 42.961 1.00 75.38 134 SER A CA 1
ATOM 1045 C C . SER A 1 134 ? -2.839 1.515 42.453 1.00 75.38 134 SER A C 1
ATOM 1047 O O . SER A 1 134 ? -3.812 1.867 43.119 1.00 75.38 134 SER A O 1
ATOM 1049 N N . LEU A 1 135 ? -2.586 2.033 41.254 1.00 74.31 135 LEU A N 1
ATOM 1050 C CA . LEU A 1 135 ? -3.312 3.178 40.711 1.00 74.31 135 LEU A CA 1
ATOM 1051 C C . LEU A 1 135 ? -3.767 2.903 39.277 1.00 74.31 135 LEU A C 1
ATOM 1053 O O . LEU A 1 135 ? -2.941 2.691 38.390 1.00 74.31 135 LEU A O 1
ATOM 1057 N N . ILE A 1 136 ? -5.082 2.948 39.049 1.00 74.94 136 ILE A N 1
ATOM 1058 C CA . ILE A 1 136 ? -5.685 2.827 37.716 1.00 74.94 136 ILE A CA 1
ATOM 1059 C C . ILE A 1 136 ? -5.930 4.238 37.172 1.00 74.94 136 ILE A C 1
ATOM 1061 O O . ILE A 1 136 ? -6.756 4.985 37.704 1.00 74.94 136 ILE A O 1
ATOM 1065 N N . LYS A 1 137 ? -5.196 4.609 36.118 1.00 71.88 137 LYS A N 1
ATOM 1066 C CA . LYS A 1 137 ? -5.331 5.898 35.424 1.00 71.88 137 LYS A CA 1
ATOM 1067 C C . LYS A 1 137 ? -5.927 5.683 34.040 1.00 71.88 137 LYS A C 1
ATOM 1069 O O . LYS A 1 137 ? -5.215 5.214 33.166 1.00 71.88 137 LYS A O 1
ATOM 1074 N N . GLY A 1 138 ? -7.192 6.048 33.856 1.00 70.31 138 GLY A N 1
ATOM 1075 C CA . GLY A 1 138 ? -7.927 5.921 32.592 1.00 70.31 138 GLY A CA 1
ATOM 1076 C C . GLY A 1 138 ? -9.235 5.152 32.773 1.00 70.31 138 GLY A C 1
ATOM 1077 O O . GLY A 1 138 ? -9.582 4.801 33.898 1.00 70.31 138 GLY A O 1
ATOM 1078 N N . THR A 1 139 ? -9.956 4.905 31.680 1.00 72.19 139 THR A N 1
ATOM 1079 C CA . THR A 1 139 ? -11.280 4.266 31.712 1.00 72.19 139 THR A CA 1
ATOM 1080 C C . THR A 1 139 ? -11.151 2.773 32.012 1.00 72.19 139 THR A C 1
ATOM 1082 O O . THR A 1 139 ? -10.500 2.040 31.266 1.00 72.19 139 THR A O 1
ATOM 1085 N N . ALA A 1 140 ? -11.774 2.305 33.091 1.00 77.56 140 ALA A N 1
ATOM 1086 C CA . ALA A 1 140 ? -11.833 0.888 33.450 1.00 77.56 140 ALA A CA 1
ATOM 1087 C C . ALA A 1 140 ? -13.267 0.357 33.341 1.00 77.56 140 ALA A C 1
ATOM 1089 O O . ALA A 1 140 ? -14.183 0.986 33.869 1.00 77.56 140 ALA A O 1
ATOM 1090 N N . TYR A 1 141 ? -13.434 -0.805 32.704 1.00 77.75 141 TYR A N 1
ATOM 1091 C CA . TYR A 1 141 ? -14.675 -1.580 32.702 1.00 77.75 141 TYR A CA 1
ATOM 1092 C C . TYR A 1 141 ? -14.594 -2.648 33.781 1.00 77.75 141 TYR A C 1
ATOM 1094 O O . TYR A 1 141 ? -13.760 -3.558 33.718 1.00 77.75 141 TYR A O 1
ATOM 1102 N N . LEU A 1 142 ? -15.440 -2.487 34.789 1.00 81.38 142 LEU A N 1
ATOM 1103 C CA . LEU A 1 142 ? -15.428 -3.287 36.004 1.00 81.38 142 LEU A CA 1
ATOM 1104 C C . LEU A 1 142 ? -16.694 -4.146 36.095 1.00 81.38 142 LEU A C 1
ATOM 1106 O O . LEU A 1 142 ? -17.735 -3.747 35.567 1.00 81.38 142 LEU A O 1
ATOM 1110 N N . PRO A 1 143 ? -16.624 -5.292 36.796 1.00 81.25 143 PRO A N 1
ATOM 1111 C CA . PRO A 1 143 ? -17.805 -6.083 37.132 1.00 81.25 143 PRO A CA 1
ATOM 1112 C C . PRO A 1 143 ? -18.816 -5.233 37.910 1.00 81.25 143 PRO A C 1
ATOM 1114 O O . PRO A 1 143 ? -18.425 -4.306 38.627 1.00 81.25 143 PRO A O 1
ATOM 1117 N N . LYS A 1 144 ? -20.107 -5.582 37.863 1.00 80.44 144 LYS A N 1
ATOM 1118 C CA . LYS A 1 144 ? -21.159 -4.871 38.622 1.00 80.44 144 LYS A CA 1
ATOM 1119 C C . LYS A 1 144 ? -20.899 -4.861 40.126 1.00 80.44 144 LYS A C 1
ATOM 1121 O O . LYS A 1 144 ? -21.276 -3.922 40.824 1.00 80.44 144 LYS A O 1
ATOM 1126 N N . SER A 1 145 ? -20.191 -5.879 40.614 1.00 79.31 145 SER A N 1
ATOM 1127 C CA . SER A 1 145 ? -19.705 -5.988 41.994 1.00 79.31 145 SER A CA 1
ATOM 1128 C C . SER A 1 145 ? -18.658 -4.926 42.383 1.00 79.31 145 SER A C 1
ATOM 1130 O O . SER A 1 145 ? -18.344 -4.789 43.568 1.00 79.31 145 SER A O 1
ATOM 1132 N N . GLY A 1 146 ? -18.127 -4.170 41.418 1.00 80.44 146 GLY A N 1
ATOM 1133 C CA . GLY A 1 146 ? -17.231 -3.034 41.616 1.00 80.44 146 GLY A CA 1
ATOM 1134 C C . GLY A 1 146 ? -15.818 -3.408 42.072 1.00 80.44 146 GLY A C 1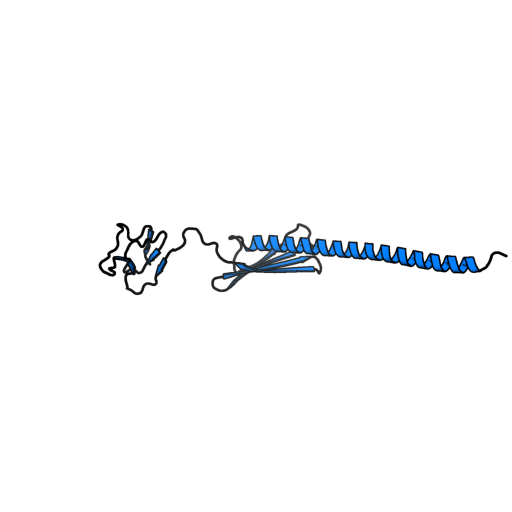
ATOM 1135 O O . GLY A 1 146 ? -15.324 -4.516 41.847 1.00 80.44 146 GLY A O 1
ATOM 1136 N N . ILE A 1 147 ? -15.154 -2.453 42.728 1.00 81.38 147 ILE A N 1
ATOM 1137 C CA . ILE A 1 147 ? -13.817 -2.613 43.317 1.00 81.38 147 ILE A CA 1
ATOM 1138 C C . ILE A 1 147 ? -13.914 -2.609 44.839 1.00 81.38 147 ILE A C 1
ATOM 1140 O O . ILE A 1 147 ? -14.679 -1.843 45.427 1.00 81.38 147 ILE A O 1
ATOM 1144 N N . LYS A 1 148 ? -13.091 -3.435 45.485 1.00 82.31 148 LYS A N 1
ATOM 1145 C CA . LYS A 1 148 ? -12.912 -3.461 46.937 1.00 82.31 148 LYS A CA 1
ATOM 1146 C C . LYS A 1 148 ? -11.443 -3.278 47.306 1.00 82.31 148 LYS A C 1
ATOM 1148 O O . LYS A 1 148 ? -10.542 -3.678 46.574 1.00 82.31 148 LYS A O 1
ATOM 1153 N N . ALA A 1 149 ? -11.199 -2.690 48.471 1.00 80.69 149 ALA A N 1
ATOM 1154 C CA . ALA A 1 149 ? -9.868 -2.698 49.061 1.00 80.69 149 ALA A CA 1
ATOM 1155 C C . ALA A 1 149 ? -9.553 -4.118 49.556 1.00 80.69 149 ALA A C 1
ATOM 1157 O O . ALA A 1 149 ? -10.314 -4.691 50.338 1.00 80.69 149 ALA A O 1
ATOM 1158 N N . GLY A 1 150 ? -8.452 -4.693 49.077 1.00 80.31 150 GLY A N 1
ATOM 1159 C CA . GLY A 1 150 ? -7.916 -5.947 49.597 1.00 80.31 150 GLY A CA 1
ATOM 1160 C C . GLY A 1 150 ? -6.894 -5.707 50.710 1.00 80.31 150 GLY A C 1
ATOM 1161 O O . GLY A 1 150 ? -6.420 -4.587 50.915 1.00 80.31 150 GLY A O 1
ATOM 1162 N N . TYR A 1 151 ? -6.505 -6.788 51.379 1.00 79.44 151 TYR A N 1
ATOM 1163 C CA . TYR A 1 151 ? -5.427 -6.790 52.362 1.00 79.44 151 TYR A CA 1
ATOM 1164 C C . TYR A 1 151 ? -4.447 -7.906 52.020 1.00 79.44 151 TYR A C 1
ATOM 1166 O O . TYR A 1 151 ? -4.848 -9.061 51.887 1.00 79.44 151 TYR A O 1
ATOM 1174 N N . VAL A 1 152 ? -3.168 -7.562 51.883 1.00 77.56 152 VAL A N 1
ATOM 1175 C CA . VAL A 1 152 ? -2.073 -8.531 51.741 1.00 77.56 152 VAL A CA 1
ATOM 1176 C C . VAL A 1 152 ? -1.071 -8.231 52.847 1.00 77.56 152 VAL A C 1
ATOM 1178 O O . VAL A 1 152 ? -0.654 -7.088 52.998 1.00 77.56 152 VAL A O 1
ATOM 1181 N N . GLU A 1 153 ? -0.741 -9.235 53.663 1.00 74.69 153 GLU A N 1
ATOM 1182 C CA . GLU A 1 153 ? 0.248 -9.121 54.751 1.00 74.69 153 GLU A CA 1
ATOM 1183 C C . GLU A 1 153 ? 0.011 -7.934 55.712 1.00 74.69 153 GLU A C 1
ATOM 1185 O O . GLU A 1 153 ? 0.941 -7.291 56.183 1.00 74.69 153 GLU A O 1
ATOM 1190 N N . SER A 1 154 ? -1.255 -7.647 56.037 1.00 69.00 154 SER A N 1
ATOM 1191 C CA . SER A 1 154 ? -1.687 -6.512 56.884 1.00 69.00 154 SER A CA 1
ATOM 1192 C C . SER A 1 154 ? -1.526 -5.113 56.268 1.00 69.00 154 SER A C 1
ATOM 1194 O O . SER A 1 154 ? -1.846 -4.120 56.922 1.00 69.00 154 SER A O 1
ATOM 1196 N N . TYR A 1 155 ? -1.123 -5.010 55.000 1.00 69.12 155 TYR A N 1
ATOM 1197 C CA . TYR A 1 155 ? -1.121 -3.757 54.247 1.00 69.12 155 TYR A CA 1
ATOM 1198 C C . TYR A 1 155 ? -2.427 -3.610 53.452 1.00 69.12 155 TYR A C 1
ATOM 1200 O O . TYR A 1 155 ? -2.741 -4.417 52.573 1.00 69.12 155 TYR A O 1
ATOM 1208 N N . GLY A 1 156 ? -3.208 -2.579 53.789 1.00 76.88 156 GLY A N 1
ATOM 1209 C CA . GLY A 1 156 ? -4.417 -2.190 53.057 1.00 76.88 156 GLY A CA 1
ATOM 1210 C C . GLY A 1 156 ? -4.126 -1.272 51.866 1.00 76.88 156 GLY A C 1
ATOM 1211 O O . GLY A 1 156 ? -2.979 -0.909 51.594 1.00 76.88 156 GLY A O 1
ATOM 1212 N N . TYR A 1 157 ? -5.181 -0.877 51.158 1.00 77.69 157 TYR A N 1
ATOM 1213 C CA . TYR A 1 157 ? -5.099 0.162 50.132 1.00 77.69 157 TYR A CA 1
ATOM 1214 C C . TYR A 1 157 ? -4.762 1.524 50.757 1.00 77.69 157 TYR A C 1
ATOM 1216 O O . TYR A 1 157 ? -5.374 1.908 51.754 1.00 77.69 157 TYR A O 1
ATOM 1224 N N . LYS A 1 158 ? -3.775 2.237 50.200 1.00 70.62 158 LYS A N 1
ATOM 1225 C CA . LYS A 1 158 ? -3.263 3.486 50.790 1.00 70.62 158 LYS A CA 1
ATOM 1226 C C . LYS A 1 158 ? -3.934 4.759 50.269 1.00 70.62 158 LYS A C 1
ATOM 1228 O O . LYS A 1 158 ? -3.848 5.784 50.942 1.00 70.62 158 LYS A O 1
ATOM 1233 N N . ASP A 1 159 ? -4.569 4.720 49.099 1.00 66.75 159 ASP A N 1
ATOM 1234 C CA . ASP A 1 159 ? -5.133 5.916 48.461 1.00 66.75 159 ASP A CA 1
ATOM 1235 C C . ASP A 1 159 ? -6.623 6.125 48.808 1.00 66.75 159 ASP A C 1
ATOM 1237 O O . ASP A 1 159 ? -7.327 5.202 49.220 1.00 66.75 159 ASP A O 1
ATOM 1241 N N . LYS A 1 160 ? -7.125 7.357 48.657 1.00 61.19 160 LYS A N 1
ATOM 1242 C CA . LYS A 1 160 ? -8.530 7.725 48.931 1.00 61.19 160 LYS A CA 1
ATOM 1243 C C . LYS A 1 160 ? -9.468 7.425 47.763 1.00 61.19 160 LYS A C 1
ATOM 1245 O O . LYS A 1 160 ? -10.677 7.348 47.969 1.00 61.19 160 LYS A O 1
ATOM 1250 N N . THR A 1 161 ? -8.924 7.269 46.559 1.00 60.12 161 THR A N 1
ATOM 1251 C CA . THR A 1 161 ? -9.705 7.154 45.323 1.00 60.12 161 THR A CA 1
ATOM 1252 C C . THR A 1 161 ? -9.355 5.848 44.624 1.00 60.12 161 THR A C 1
ATOM 1254 O O . THR A 1 161 ? -8.265 5.710 44.085 1.00 60.12 161 THR A O 1
ATOM 1257 N N . LEU A 1 162 ? -10.278 4.881 44.644 1.00 62.50 162 LEU A N 1
ATOM 1258 C CA . LEU A 1 162 ? -10.049 3.542 44.083 1.00 62.50 162 LEU A CA 1
ATOM 1259 C C . LEU A 1 162 ? -9.976 3.544 42.544 1.00 62.50 162 LEU A C 1
ATOM 1261 O O . LEU A 1 162 ? -9.296 2.697 41.970 1.00 62.50 162 LEU A O 1
ATOM 1265 N N . VAL A 1 163 ? -10.649 4.492 41.877 1.00 60.84 163 VAL A N 1
ATOM 1266 C CA . VAL A 1 163 ? -10.563 4.714 40.423 1.00 60.84 163 VAL A CA 1
ATOM 1267 C C . VAL A 1 163 ? -10.766 6.190 40.109 1.00 60.84 163 VAL A C 1
ATOM 1269 O O . VAL A 1 163 ? -11.685 6.811 40.636 1.00 60.84 163 VAL A O 1
ATOM 1272 N N . TYR A 1 164 ? -9.935 6.744 39.227 1.00 56.88 164 TYR A N 1
ATOM 1273 C CA . TYR A 1 164 ? -10.044 8.145 38.816 1.00 56.88 164 TYR A CA 1
ATOM 1274 C C . TYR A 1 164 ? -11.062 8.372 37.680 1.00 56.88 164 TYR A C 1
ATOM 1276 O O . TYR A 1 164 ? -11.571 9.484 37.572 1.00 56.88 164 TYR A O 1
ATOM 1284 N N . MET A 1 165 ? -11.411 7.337 36.894 1.00 51.16 165 MET A N 1
ATOM 1285 C CA . MET A 1 165 ? -12.534 7.288 35.934 1.00 51.16 165 MET A CA 1
ATOM 1286 C C . MET A 1 165 ? -13.000 5.826 35.718 1.00 51.16 165 MET A C 1
ATOM 1288 O O . MET A 1 165 ? -12.231 5.011 35.215 1.00 51.16 165 MET A O 1
ATOM 1292 N N . ALA A 1 166 ? -14.228 5.465 36.108 1.00 53.84 166 ALA A N 1
ATOM 1293 C CA . ALA A 1 166 ? -14.775 4.109 35.948 1.00 53.84 166 ALA A CA 1
ATOM 1294 C C . ALA A 1 166 ? -16.125 4.146 35.226 1.00 53.84 166 ALA A C 1
ATOM 1296 O O . ALA A 1 166 ? -17.004 4.894 35.650 1.00 53.84 166 ALA A O 1
ATOM 1297 N N . ASP A 1 167 ? -16.295 3.286 34.221 1.00 55.50 167 ASP A N 1
ATOM 1298 C CA . ASP A 1 167 ? -17.591 2.993 33.608 1.00 55.50 167 ASP A CA 1
ATOM 1299 C C . ASP A 1 167 ? -18.009 1.568 34.005 1.00 55.50 167 ASP A C 1
ATOM 1301 O O . ASP A 1 167 ? -17.223 0.619 33.928 1.00 55.50 167 ASP A O 1
ATOM 1305 N N . LEU A 1 168 ? -19.246 1.413 34.476 1.00 53.03 168 LEU A N 1
ATOM 1306 C CA . LEU A 1 168 ? -19.815 0.114 34.851 1.00 53.03 168 LEU A CA 1
ATOM 1307 C C . LEU A 1 168 ? -20.331 -0.617 33.597 1.00 53.03 168 LEU A C 1
ATOM 1309 O O . LEU A 1 168 ? -20.948 0.013 32.736 1.00 53.03 168 LEU A O 1
ATOM 1313 N N . LEU A 1 169 ? -20.077 -1.931 33.510 1.00 50.47 169 LEU A N 1
ATOM 1314 C CA . LEU A 1 169 ? -20.719 -2.850 32.550 1.00 50.47 169 LEU A CA 1
ATOM 1315 C C . LEU A 1 169 ? -22.158 -3.186 32.978 1.00 50.47 169 LEU A C 1
ATOM 1317 O O . LEU A 1 169 ? -23.016 -3.330 32.079 1.00 50.47 169 LEU A O 1
#

Radius of gyration: 35.34 Å; chains: 1; bounding box: 72×26×116 Å

Foldseek 3Di:
DPDPVVVVVVVVVVVVVCVVVVVVVVVVVVVVVVVVVVVVVVVQVVQQVVLVVVLLDPPNDEQDWDKDAPDPPVQKIKIWHWYDDDQWIKIKIWIDGDPDIDIDIDIDDDDDDPQDQQEEDDAPVDAAEDFDADADDHEHETHPNYHDWDDDPNGTHDDPDPYPHYDYD

Secondary structure (DSSP, 8-state):
---THHHHHHHHHHHHHHHHHHHHHHHHHHHHHHHHHHHHHHHHHHHHHHHHHHHTSTTS-TTEEEEE-SSSSTTEEEEEEEEEETTEEEEEEEEEETTEEEEEEEEE-----S--EEEE----S-PEEE-BT----SEEEE-TT-EEE--BTTB-B--S-S-SEEEE-